Protein AF-A0A9N8JV07-F1 (afdb_monomer_lite)

Secondary structure (DSSP, 8-state):
---EEEEE-S---HHHHHHHHT-TTT--EEEE--TT-----SS-PPSSPPP---TTTT--HHHHHHHHHHT--GGGS-TTS---TTEEEEE-HHHHHTT--EEEE----

Organism: NCBI:txid2773714

Foldseek 3Di:
DAAAEEAEQADDDLVLVLVVCVPPVPFRYWYDAALPQQATDQTGDHDPDDDGHRRNHNPDPVRLLCSLVPPDDPNNYHPVHNYHSQKHWYDYPVCSVVVHIDIGGHDDD

Sequence (109 aa):
MTTYLLFCTAEVSTETINKLLKQPEINCFVLARDPSQTCFDHWRTNPPISPFKNGFLGWSASQIQQYLRDQLSESALDPQTNITGEEFAILDQRSIEDETVLIYQLLDE

Radius of gyration: 12.88 Å; chains: 1; bounding box: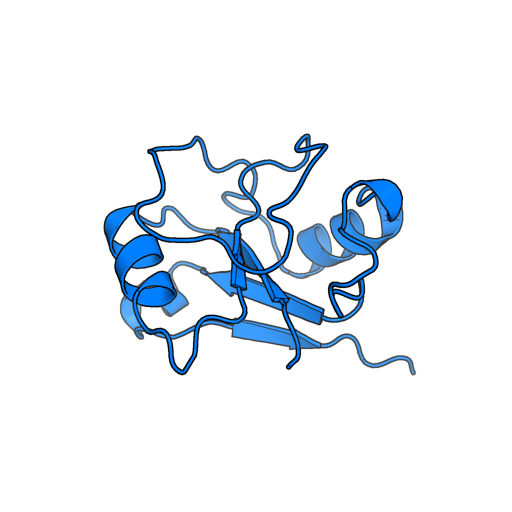 34×37×31 Å

pLDDT: mean 83.56, std 8.63, range [52.59, 93.19]

Structure (mmCIF, N/CA/C/O backbone):
data_AF-A0A9N8JV07-F1
#
_entry.id   AF-A0A9N8JV07-F1
#
loop_
_atom_site.group_PDB
_atom_site.id
_atom_site.type_symbol
_atom_site.label_atom_id
_atom_site.label_alt_id
_atom_site.label_comp_id
_atom_site.label_asym_id
_atom_site.label_entity_id
_atom_site.label_seq_id
_atom_site.pdbx_PDB_ins_code
_atom_site.Cartn_x
_atom_site.Cartn_y
_atom_site.Cartn_z
_atom_site.occupancy
_atom_site.B_iso_or_equiv
_atom_site.auth_seq_id
_atom_site.auth_comp_id
_atom_site.auth_asym_id
_atom_site.auth_atom_id
_atom_site.pdbx_PDB_model_num
ATOM 1 N N . MET A 1 1 ? 11.098 -9.441 10.865 1.00 59.91 1 MET A N 1
ATOM 2 C CA . MET A 1 1 ? 9.701 -9.038 10.603 1.00 59.91 1 MET A CA 1
ATOM 3 C C . MET A 1 1 ? 9.575 -8.867 9.103 1.00 59.91 1 MET A C 1
ATOM 5 O O . MET A 1 1 ? 10.518 -8.357 8.510 1.00 59.91 1 MET A O 1
ATOM 9 N N . THR A 1 2 ? 8.502 -9.366 8.501 1.00 74.50 2 THR A N 1
ATOM 10 C CA . THR A 1 2 ? 8.224 -9.183 7.067 1.00 74.50 2 THR A CA 1
ATOM 11 C C . THR A 1 2 ? 7.609 -7.805 6.862 1.00 74.50 2 THR A C 1
ATOM 13 O O . THR A 1 2 ? 6.844 -7.366 7.721 1.00 74.50 2 THR A O 1
ATOM 16 N N . THR A 1 3 ? 7.962 -7.132 5.772 1.00 84.81 3 THR A N 1
ATOM 17 C CA . THR A 1 3 ? 7.410 -5.829 5.387 1.00 84.81 3 THR A CA 1
ATOM 18 C C . THR A 1 3 ? 6.730 -5.985 4.033 1.00 84.81 3 THR A C 1
ATOM 20 O O . THR A 1 3 ? 7.298 -6.616 3.151 1.00 84.81 3 THR A O 1
ATOM 23 N N . TYR A 1 4 ? 5.550 -5.392 3.857 1.00 88.00 4 TYR A N 1
ATOM 24 C CA . TYR A 1 4 ? 4.776 -5.456 2.618 1.00 88.00 4 TYR A CA 1
ATOM 25 C C . TYR A 1 4 ? 4.638 -4.075 1.983 1.00 88.00 4 TYR A C 1
ATOM 27 O O . TYR A 1 4 ? 4.388 -3.080 2.674 1.00 88.00 4 TYR A O 1
ATOM 35 N N . LEU A 1 5 ? 4.728 -4.015 0.655 1.00 90.44 5 LEU A N 1
ATOM 36 C CA . LEU A 1 5 ? 4.317 -2.826 -0.086 1.00 90.44 5 LEU A CA 1
ATOM 37 C C . LEU A 1 5 ? 2.795 -2.716 -0.067 1.00 90.44 5 LEU A C 1
ATOM 39 O O . LEU A 1 5 ? 2.094 -3.637 -0.472 1.00 90.44 5 LEU A O 1
ATOM 43 N N . LEU A 1 6 ? 2.294 -1.584 0.415 1.00 91.88 6 LEU A N 1
ATOM 44 C CA . LEU A 1 6 ? 0.876 -1.284 0.529 1.00 91.88 6 LEU A CA 1
ATOM 45 C C . LEU A 1 6 ? 0.433 -0.409 -0.639 1.00 91.88 6 LEU A C 1
ATOM 47 O O . LEU A 1 6 ? 0.840 0.749 -0.745 1.00 91.88 6 LEU A O 1
ATOM 51 N N . PHE A 1 7 ? -0.446 -0.950 -1.470 1.00 93.19 7 PHE A N 1
ATOM 52 C CA . PHE A 1 7 ? -1.031 -0.284 -2.626 1.00 93.19 7 PHE A CA 1
ATOM 53 C C . PHE A 1 7 ? -2.481 0.093 -2.342 1.00 93.19 7 PHE A C 1
ATOM 55 O O . PHE A 1 7 ? -3.260 -0.711 -1.835 1.00 93.19 7 PHE A O 1
ATOM 62 N N . CYS A 1 8 ? -2.872 1.311 -2.702 1.00 92.75 8 CYS A N 1
ATOM 63 C CA . CYS A 1 8 ? -4.268 1.734 -2.633 1.00 92.75 8 CYS A CA 1
ATOM 64 C C . CYS A 1 8 ? -4.891 1.586 -4.023 1.00 92.75 8 CYS A C 1
ATOM 66 O O . CYS A 1 8 ? -4.549 2.340 -4.927 1.00 92.75 8 CYS A O 1
ATOM 68 N N . THR A 1 9 ? -5.810 0.645 -4.217 1.00 92.25 9 THR A N 1
ATOM 69 C CA . THR A 1 9 ? -6.500 0.465 -5.511 1.00 92.25 9 THR A CA 1
ATOM 70 C C . THR A 1 9 ? -7.858 1.156 -5.556 1.00 92.25 9 THR A C 1
ATOM 72 O O . THR A 1 9 ? -8.425 1.334 -6.632 1.00 92.25 9 THR A O 1
ATOM 75 N N . ALA A 1 10 ? -8.357 1.613 -4.409 1.00 90.44 10 ALA A N 1
ATOM 76 C CA . ALA A 1 10 ? -9.557 2.431 -4.291 1.00 90.44 10 ALA A CA 1
ATOM 77 C C . ALA A 1 10 ? -9.244 3.854 -3.804 1.00 90.44 10 ALA A C 1
ATOM 79 O O . ALA A 1 10 ? -8.100 4.206 -3.492 1.00 90.44 10 ALA A O 1
ATOM 80 N N . GLU A 1 11 ? -10.276 4.696 -3.756 1.00 88.44 11 GLU A N 1
ATOM 81 C CA . GLU A 1 11 ? -10.185 6.034 -3.179 1.00 88.44 11 GLU A CA 1
ATOM 82 C C . GLU A 1 11 ? -10.158 5.930 -1.646 1.00 88.44 11 GLU A C 1
ATOM 84 O O . GLU A 1 11 ? -11.178 6.003 -0.965 1.00 88.44 11 GLU A O 1
ATOM 89 N N . VAL A 1 12 ? -8.963 5.692 -1.101 1.00 86.69 12 VAL A N 1
ATOM 90 C CA . VAL A 1 12 ? -8.731 5.577 0.342 1.00 86.69 12 VAL A CA 1
ATOM 91 C C . VAL A 1 12 ? -8.317 6.938 0.899 1.00 86.69 12 VAL A C 1
ATOM 93 O O . VAL A 1 12 ? -7.369 7.563 0.418 1.00 86.69 12 VAL A O 1
ATOM 96 N N . SER A 1 13 ? -8.990 7.395 1.956 1.00 88.69 13 SER A N 1
ATOM 97 C CA . SER A 1 13 ? -8.598 8.629 2.640 1.00 88.69 13 SER A CA 1
ATOM 98 C C . SER A 1 13 ? -7.256 8.468 3.369 1.00 88.69 13 SER A C 1
ATOM 100 O O . SER A 1 13 ? -6.951 7.413 3.933 1.00 88.69 13 SER A O 1
ATOM 102 N N . THR A 1 14 ? -6.464 9.540 3.446 1.00 89.00 14 THR A N 1
ATOM 103 C CA . THR A 1 14 ? -5.225 9.527 4.241 1.00 89.00 14 THR A CA 1
ATOM 104 C C . THR A 1 14 ? -5.478 9.273 5.722 1.00 89.00 14 THR A C 1
ATOM 106 O O . THR A 1 14 ? -4.595 8.760 6.405 1.00 89.00 14 THR A O 1
ATOM 109 N N . GLU A 1 15 ? -6.664 9.600 6.240 1.00 89.25 15 GLU A N 1
ATOM 110 C CA . GLU A 1 15 ? -7.036 9.290 7.619 1.00 89.25 15 GLU A CA 1
ATOM 111 C C . GLU A 1 15 ? -7.135 7.777 7.846 1.00 89.25 15 GLU A C 1
ATOM 113 O O . GLU A 1 15 ? -6.577 7.277 8.822 1.00 89.25 15 GLU A O 1
ATOM 118 N N . THR A 1 16 ? -7.771 7.043 6.928 1.00 88.06 16 THR A N 1
ATOM 119 C CA . THR A 1 16 ? -7.880 5.576 6.984 1.00 88.06 16 THR A CA 1
ATOM 120 C C . THR A 1 16 ? -6.501 4.921 6.949 1.00 88.06 16 THR A C 1
ATOM 122 O O . THR A 1 16 ? -6.183 4.101 7.809 1.00 88.06 16 THR A O 1
ATOM 125 N N . ILE A 1 17 ? -5.633 5.346 6.025 1.00 89.50 17 ILE A N 1
ATOM 126 C CA . ILE A 1 17 ? -4.262 4.820 5.928 1.00 89.50 17 ILE A CA 1
ATOM 127 C C . ILE A 1 17 ? -3.477 5.148 7.205 1.00 89.50 17 ILE A C 1
ATOM 129 O O . ILE A 1 17 ? -2.791 4.295 7.760 1.00 89.50 17 ILE A O 1
ATOM 133 N N . ASN A 1 18 ? -3.614 6.367 7.733 1.00 90.12 18 ASN A N 1
ATOM 134 C CA . ASN A 1 18 ? -2.984 6.741 8.996 1.00 90.12 18 ASN A CA 1
ATOM 135 C C . ASN A 1 18 ? -3.485 5.905 10.176 1.00 90.12 18 ASN A C 1
ATOM 137 O O . ASN A 1 18 ? -2.685 5.594 11.053 1.00 90.12 18 ASN A O 1
ATOM 141 N N . LYS A 1 19 ? -4.774 5.5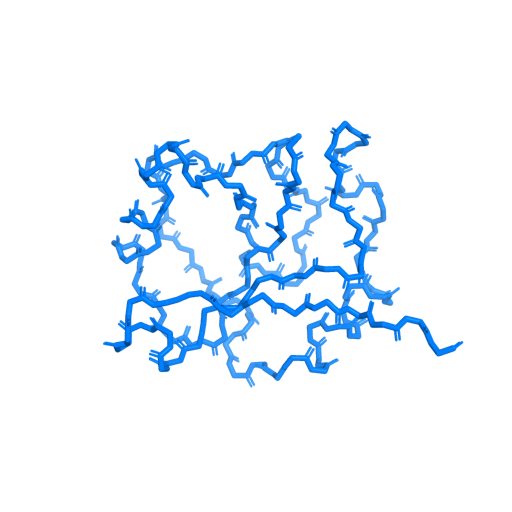45 10.232 1.00 88.38 19 LYS A N 1
ATOM 142 C CA . LYS A 1 19 ? -5.312 4.655 11.275 1.00 88.38 19 LYS A CA 1
ATOM 143 C C . LYS A 1 19 ? -4.660 3.275 11.211 1.00 88.38 19 LYS A C 1
ATOM 145 O O . LYS A 1 19 ? -4.230 2.793 12.254 1.00 88.38 19 LYS A O 1
ATOM 150 N N . LEU A 1 20 ? -4.508 2.705 10.013 1.00 87.06 20 LEU A N 1
ATOM 151 C CA . LEU A 1 20 ? -3.808 1.434 9.799 1.00 87.06 20 LEU A CA 1
ATOM 152 C C . LEU A 1 20 ? -2.335 1.520 10.240 1.00 87.06 20 LEU A C 1
ATOM 154 O O . LEU A 1 20 ? -1.883 0.746 11.080 1.00 87.06 20 LEU A O 1
ATOM 158 N N . LEU A 1 21 ? -1.591 2.511 9.738 1.00 88.12 21 LEU A N 1
ATOM 159 C CA . LEU A 1 21 ? -0.155 2.663 10.012 1.00 88.12 21 LEU A CA 1
ATOM 160 C C . LEU A 1 21 ? 0.158 3.053 11.468 1.00 88.12 21 LEU A C 1
ATOM 162 O O . LEU A 1 21 ? 1.281 2.853 11.939 1.00 88.12 21 LEU A O 1
ATOM 166 N N . LYS A 1 22 ? -0.809 3.630 12.194 1.00 88.75 22 LYS A N 1
ATOM 167 C CA . LYS A 1 22 ? -0.659 4.015 13.607 1.00 88.75 22 LYS A CA 1
ATOM 168 C C . LYS A 1 22 ? -0.649 2.836 14.562 1.00 88.75 22 LYS A C 1
ATOM 170 O O . LYS A 1 22 ? -0.283 3.057 15.709 1.00 88.75 22 LYS A O 1
ATOM 175 N N . GLN A 1 23 ? -1.038 1.637 14.137 1.00 84.12 23 GLN A N 1
ATOM 176 C CA . GLN A 1 23 ? -1.046 0.455 14.992 1.00 84.12 23 GLN A CA 1
ATOM 177 C C . GLN A 1 23 ? 0.362 -0.175 14.995 1.00 84.12 23 GLN A C 1
ATOM 179 O O . GLN A 1 23 ? 0.712 -0.914 14.076 1.00 84.12 23 GLN A O 1
ATOM 184 N N . PRO A 1 24 ? 1.225 0.129 15.986 1.00 70.25 24 PRO A N 1
ATOM 185 C CA . PRO A 1 24 ? 2.656 -0.169 15.900 1.00 70.25 24 PRO A CA 1
ATOM 186 C C . PRO A 1 24 ? 2.961 -1.667 16.004 1.00 70.25 24 PRO A C 1
ATOM 188 O O . PRO A 1 24 ? 4.030 -2.087 15.567 1.00 70.25 24 PRO A O 1
ATOM 191 N N . GLU A 1 25 ? 2.030 -2.443 16.565 1.00 75.38 25 GLU A N 1
ATOM 192 C CA . GLU A 1 25 ? 2.103 -3.901 16.701 1.00 75.38 25 GLU A CA 1
ATOM 193 C C . GLU A 1 25 ? 1.894 -4.623 15.363 1.00 75.38 25 GLU A C 1
ATOM 195 O O . GLU A 1 25 ? 2.389 -5.733 15.192 1.00 75.38 25 GLU A O 1
ATOM 200 N N . ILE A 1 26 ? 1.218 -3.978 14.404 1.00 74.00 26 ILE A N 1
ATOM 201 C CA . ILE A 1 26 ? 0.918 -4.543 13.080 1.00 74.00 26 ILE A CA 1
ATOM 202 C C . ILE A 1 26 ? 1.510 -3.736 11.919 1.00 74.00 26 ILE A C 1
ATOM 204 O O . ILE A 1 26 ? 1.376 -4.149 10.773 1.00 74.00 26 ILE A O 1
ATOM 208 N N . ASN A 1 27 ? 2.137 -2.578 12.169 1.00 81.69 27 ASN A N 1
ATOM 209 C CA . ASN A 1 27 ? 2.681 -1.751 11.093 1.00 81.69 27 ASN A CA 1
ATOM 210 C C . ASN A 1 27 ? 3.950 -2.382 10.501 1.00 81.69 27 ASN A C 1
ATOM 212 O O . ASN A 1 27 ? 5.077 -2.097 10.926 1.00 81.69 27 ASN A O 1
ATOM 216 N N . CYS A 1 28 ? 3.712 -3.203 9.486 1.00 86.44 28 CYS A N 1
ATOM 217 C CA . CYS A 1 28 ? 4.674 -3.815 8.587 1.00 86.44 28 CYS A CA 1
ATOM 218 C C . CYS A 1 28 ? 4.509 -3.304 7.146 1.00 86.44 28 CYS A C 1
ATOM 220 O O . CYS A 1 28 ? 4.865 -4.004 6.205 1.00 86.44 28 CYS A O 1
ATOM 222 N N . PHE A 1 29 ? 3.952 -2.105 6.950 1.00 89.81 29 PHE A N 1
ATOM 223 C CA . PHE A 1 29 ? 3.582 -1.615 5.623 1.00 89.81 29 PHE A CA 1
ATOM 224 C C . PHE A 1 29 ? 4.464 -0.456 5.156 1.00 89.81 29 PHE A C 1
ATOM 226 O O . PHE A 1 29 ? 4.729 0.499 5.893 1.00 89.81 29 PHE A O 1
ATOM 233 N N . VAL A 1 30 ? 4.858 -0.508 3.886 1.00 90.56 30 VAL A N 1
ATOM 234 C CA . VAL A 1 30 ? 5.495 0.595 3.162 1.00 90.56 30 VAL A CA 1
ATOM 235 C C . VAL A 1 30 ? 4.536 1.074 2.085 1.00 90.56 30 VAL A C 1
ATOM 237 O O . VAL A 1 30 ? 4.180 0.333 1.176 1.00 90.56 30 VAL A O 1
ATOM 240 N N . LEU A 1 31 ? 4.076 2.314 2.201 1.00 91.38 31 LEU A N 1
ATOM 241 C CA . LEU A 1 31 ? 3.054 2.876 1.330 1.00 91.38 31 LEU A CA 1
ATOM 242 C C . LEU A 1 31 ? 3.617 3.190 -0.063 1.00 91.38 31 LEU A C 1
ATOM 244 O O . LEU A 1 31 ? 4.477 4.063 -0.219 1.00 91.38 31 LEU A O 1
ATOM 248 N N . ALA A 1 32 ? 3.056 2.543 -1.080 1.00 90.81 32 ALA A N 1
ATOM 249 C CA . ALA A 1 32 ? 3.265 2.881 -2.479 1.00 90.81 32 ALA A CA 1
ATOM 250 C C . ALA A 1 32 ? 2.239 3.939 -2.908 1.00 90.81 32 ALA A C 1
ATOM 252 O O . ALA A 1 32 ? 1.029 3.723 -2.822 1.00 90.81 32 ALA A O 1
ATOM 253 N N . ARG A 1 33 ? 2.717 5.110 -3.350 1.00 90.62 33 ARG A N 1
ATOM 254 C CA . ARG A 1 33 ? 1.844 6.246 -3.698 1.00 90.62 33 ARG A CA 1
ATOM 255 C C . ARG A 1 33 ? 1.602 6.355 -5.198 1.00 90.62 33 ARG A C 1
ATOM 257 O O . ARG A 1 33 ? 0.480 6.639 -5.610 1.00 90.62 33 ARG A O 1
ATOM 264 N N . ASP A 1 34 ? 2.646 6.132 -5.991 1.00 87.94 34 ASP A N 1
ATOM 265 C CA . ASP A 1 34 ? 2.629 6.262 -7.448 1.00 87.94 34 ASP A CA 1
ATOM 266 C C . ASP A 1 34 ? 3.542 5.208 -8.100 1.00 87.94 34 ASP A C 1
ATOM 268 O O . ASP A 1 34 ? 4.587 4.891 -7.526 1.00 87.94 34 ASP A O 1
ATOM 272 N N . PRO A 1 35 ? 3.206 4.677 -9.289 1.00 85.19 35 PRO A N 1
ATOM 273 C CA . PRO A 1 35 ? 4.079 3.742 -10.001 1.00 85.19 35 PRO A CA 1
ATOM 274 C C . PRO A 1 35 ? 5.435 4.349 -10.394 1.00 85.19 35 PRO A C 1
ATOM 276 O O . PRO A 1 35 ? 6.429 3.632 -10.464 1.00 85.19 35 PRO A O 1
ATOM 279 N N . SER A 1 36 ? 5.517 5.665 -10.590 1.00 84.19 36 SER A N 1
ATOM 280 C CA . SER A 1 36 ? 6.759 6.374 -10.935 1.00 84.19 36 SER A CA 1
ATOM 281 C C . SER A 1 36 ? 7.645 6.655 -9.717 1.00 84.19 36 SER A C 1
ATOM 283 O O . SER A 1 36 ? 8.656 7.349 -9.832 1.00 84.19 36 SER A O 1
ATOM 285 N N . GLN A 1 37 ? 7.253 6.190 -8.529 1.00 82.19 37 GLN A N 1
ATOM 286 C CA . GLN A 1 37 ? 7.987 6.432 -7.298 1.00 82.19 37 GLN A CA 1
ATOM 287 C C . GLN A 1 37 ? 9.325 5.679 -7.329 1.00 82.19 37 GLN A C 1
ATOM 289 O O . GLN A 1 37 ? 9.373 4.460 -7.440 1.00 82.19 37 GLN A O 1
ATOM 294 N N . THR A 1 38 ? 10.427 6.422 -7.224 1.00 77.38 38 THR A N 1
ATOM 295 C CA . THR A 1 38 ? 11.788 5.869 -7.345 1.00 77.38 38 THR A CA 1
ATOM 296 C C . THR A 1 38 ? 12.421 5.505 -6.006 1.00 77.38 38 THR A C 1
ATOM 298 O O . THR A 1 38 ? 13.498 4.919 -5.978 1.00 77.38 38 THR A O 1
ATOM 301 N N . CYS A 1 39 ? 11.800 5.900 -4.894 1.00 77.75 39 CYS A N 1
ATOM 302 C CA . CYS A 1 39 ? 12.289 5.628 -3.547 1.00 77.75 39 CYS A CA 1
ATOM 303 C C . CYS A 1 39 ? 11.121 5.305 -2.618 1.00 77.75 39 CYS A C 1
ATOM 305 O O . CYS A 1 39 ? 10.106 6.012 -2.604 1.00 77.75 39 CYS A O 1
ATOM 307 N N . PHE A 1 40 ? 11.289 4.267 -1.811 1.00 84.88 40 PHE A N 1
ATOM 308 C CA . PHE A 1 40 ? 10.336 3.869 -0.783 1.00 84.88 40 PHE A CA 1
ATOM 309 C C . PHE A 1 40 ? 10.879 4.167 0.619 1.00 84.88 40 PHE A C 1
ATOM 311 O O . PHE A 1 40 ? 12.065 4.451 0.801 1.00 84.88 40 PHE A O 1
ATOM 318 N N . ASP A 1 41 ? 9.994 4.157 1.617 1.00 82.19 41 ASP A N 1
ATOM 319 C CA . ASP A 1 41 ? 10.415 4.287 3.011 1.00 82.19 41 ASP A CA 1
ATOM 320 C C . ASP A 1 41 ? 11.283 3.079 3.406 1.00 82.19 41 ASP A C 1
ATOM 322 O O . ASP A 1 41 ? 10.955 1.940 3.090 1.00 82.19 41 ASP A O 1
ATOM 326 N N . HIS A 1 42 ? 12.362 3.328 4.150 1.00 72.94 42 HIS A N 1
ATOM 327 C CA . HIS A 1 42 ? 13.396 2.337 4.490 1.00 72.94 42 HIS A CA 1
ATOM 328 C C . HIS A 1 42 ? 12.914 1.136 5.321 1.00 72.94 42 HIS A C 1
ATOM 330 O O . HIS A 1 42 ? 13.647 0.172 5.478 1.00 72.94 42 HIS A O 1
ATOM 336 N N . TRP A 1 43 ? 11.741 1.211 5.953 1.00 74.06 43 TRP A N 1
ATOM 337 C CA . TRP A 1 43 ? 11.261 0.126 6.817 1.00 74.06 43 TRP A CA 1
ATOM 338 C C . TRP A 1 43 ? 9.745 0.044 6.850 1.00 74.06 43 TRP A C 1
ATOM 340 O O . TRP A 1 43 ? 9.156 -0.974 6.518 1.00 74.06 43 TRP A O 1
ATOM 350 N N . ARG A 1 44 ? 9.108 1.116 7.310 1.00 84.81 44 ARG A N 1
ATOM 351 C CA . ARG A 1 44 ? 7.658 1.267 7.354 1.00 84.81 44 ARG A CA 1
ATOM 352 C C . ARG A 1 44 ? 7.333 2.725 7.157 1.00 84.81 44 ARG A C 1
ATOM 354 O O . ARG A 1 44 ? 8.074 3.597 7.623 1.00 84.81 44 ARG A O 1
ATOM 361 N N . THR A 1 45 ? 6.213 2.991 6.513 1.00 87.31 45 THR A N 1
ATOM 362 C CA . THR A 1 45 ? 5.727 4.358 6.422 1.00 87.31 45 THR A CA 1
ATOM 363 C C . THR A 1 45 ? 5.253 4.786 7.807 1.00 87.31 45 THR A C 1
ATOM 365 O O . THR A 1 45 ? 4.344 4.193 8.395 1.00 87.31 45 THR A O 1
ATOM 368 N N . ASN A 1 46 ? 5.907 5.809 8.356 1.00 86.12 46 ASN A N 1
ATOM 369 C CA . ASN A 1 46 ? 5.542 6.352 9.655 1.00 86.12 46 ASN A CA 1
ATOM 370 C C . ASN A 1 46 ? 4.382 7.344 9.486 1.00 86.12 46 ASN A C 1
ATOM 372 O O . ASN A 1 46 ? 4.492 8.279 8.690 1.00 86.12 46 ASN A O 1
ATOM 376 N N . PRO A 1 47 ? 3.277 7.180 10.229 1.00 86.19 47 PRO A N 1
ATOM 377 C CA . PRO A 1 47 ? 2.236 8.193 10.276 1.00 86.19 47 PRO A CA 1
ATOM 378 C C . PRO A 1 47 ? 2.723 9.425 11.074 1.00 86.19 47 PRO A C 1
ATOM 380 O O . PRO A 1 47 ? 3.523 9.275 12.000 1.00 86.19 47 PRO A O 1
ATOM 383 N N . PRO A 1 48 ? 2.204 10.635 10.799 1.00 89.38 48 PRO A N 1
ATOM 384 C CA . PRO A 1 48 ? 1.171 10.932 9.814 1.00 89.38 48 PRO A CA 1
ATOM 385 C C . PRO A 1 48 ? 1.719 11.019 8.382 1.00 89.38 48 PRO A C 1
ATOM 387 O O . PRO A 1 48 ? 2.721 11.682 8.130 1.00 89.38 48 PRO A O 1
ATOM 390 N N . ILE A 1 49 ? 1.014 10.410 7.428 1.00 89.12 49 ILE A N 1
ATOM 391 C CA . ILE A 1 49 ? 1.282 10.604 6.002 1.00 89.12 49 ILE A CA 1
ATOM 392 C C . ILE A 1 49 ? 0.641 11.896 5.492 1.00 89.12 49 ILE A C 1
ATOM 394 O O . ILE A 1 49 ? -0.481 12.244 5.878 1.00 89.12 49 ILE A O 1
ATOM 398 N N . SER A 1 50 ? 1.337 12.576 4.584 1.00 87.44 50 SER A N 1
ATOM 399 C CA . SER A 1 50 ? 0.801 13.718 3.841 1.00 87.44 50 SER A CA 1
ATOM 400 C C . SER A 1 50 ? -0.219 13.273 2.784 1.00 87.44 50 SER A C 1
ATOM 402 O O . SER A 1 50 ? -0.108 12.158 2.268 1.00 87.44 50 SER A O 1
ATOM 404 N N . PRO A 1 51 ? -1.180 14.141 2.408 1.00 86.69 51 PRO A N 1
ATOM 405 C CA . PRO A 1 51 ? -2.002 13.946 1.217 1.00 86.69 51 PRO A CA 1
ATOM 406 C C . PRO A 1 51 ? -1.133 13.664 -0.006 1.00 86.69 51 PRO A C 1
ATOM 408 O O . PRO A 1 51 ? -0.142 14.352 -0.246 1.00 86.69 51 PRO A O 1
ATOM 411 N N . PHE A 1 52 ? -1.515 12.654 -0.777 1.00 87.81 52 PHE A N 1
ATOM 412 C CA . PHE A 1 52 ? -0.835 12.267 -2.003 1.00 87.81 52 PHE A CA 1
ATOM 413 C C . PHE A 1 52 ? -1.869 11.921 -3.070 1.00 87.81 52 PHE A C 1
ATOM 415 O O . PHE A 1 52 ? -3.011 11.579 -2.761 1.00 87.81 52 PHE A O 1
ATOM 422 N N . LYS A 1 53 ? -1.466 12.019 -4.337 1.00 87.94 53 LYS A N 1
ATOM 423 C CA . LYS A 1 53 ? -2.277 11.533 -5.449 1.00 87.94 53 LYS A CA 1
ATOM 424 C C . LYS A 1 53 ? -2.040 10.032 -5.585 1.00 87.94 53 LYS A C 1
ATOM 426 O O . LYS A 1 53 ? -0.906 9.628 -5.808 1.00 87.94 53 LYS A O 1
ATOM 431 N N . ASN A 1 54 ? -3.096 9.238 -5.439 1.00 90.12 54 ASN A N 1
ATOM 432 C CA . ASN A 1 54 ? -3.019 7.792 -5.608 1.00 90.12 54 ASN A CA 1
ATOM 433 C C . ASN A 1 54 ? -2.877 7.429 -7.098 1.00 90.12 54 ASN A C 1
ATOM 435 O O . ASN A 1 54 ? -3.812 7.632 -7.873 1.00 90.12 54 ASN A O 1
ATOM 439 N N . GLY A 1 55 ? -1.715 6.902 -7.488 1.00 91.06 55 GLY A N 1
ATOM 440 C CA . GLY A 1 55 ? -1.428 6.462 -8.857 1.00 91.06 55 GLY A CA 1
ATOM 441 C C . GLY A 1 55 ? -1.942 5.057 -9.197 1.00 91.06 55 GLY A C 1
ATOM 442 O O . GLY A 1 55 ? -2.020 4.710 -10.373 1.00 91.06 55 GLY A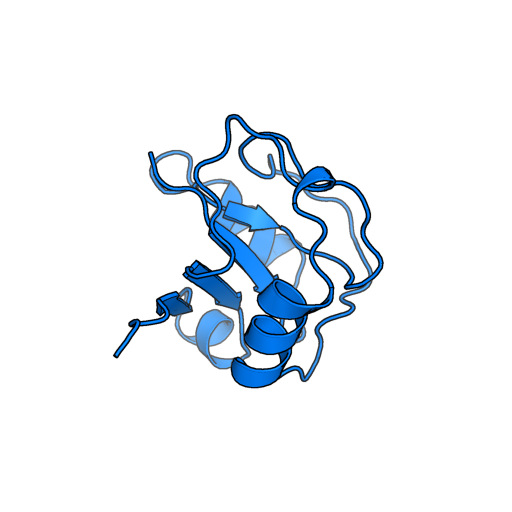 O 1
ATOM 443 N N . PHE A 1 56 ? -2.333 4.269 -8.192 1.00 91.69 56 PHE A N 1
ATOM 444 C CA . PHE A 1 56 ? -2.788 2.879 -8.347 1.00 91.69 56 PHE A CA 1
ATOM 445 C C . PHE A 1 56 ? -4.318 2.741 -8.353 1.00 91.69 56 PHE A C 1
ATOM 447 O O . PHE A 1 56 ? -4.855 1.634 -8.327 1.00 91.69 56 PHE A O 1
ATOM 454 N N . LEU A 1 57 ? -5.043 3.862 -8.397 1.00 92.50 57 LEU A N 1
ATOM 455 C CA . LEU A 1 57 ? -6.502 3.876 -8.402 1.00 92.50 57 LEU A CA 1
ATOM 456 C C . LEU A 1 57 ? -7.058 3.067 -9.588 1.00 92.50 57 LEU A C 1
ATOM 458 O O . LEU A 1 57 ? -6.729 3.331 -10.744 1.00 92.50 57 LEU A O 1
ATOM 462 N N . GLY A 1 58 ? -7.915 2.089 -9.296 1.00 90.50 58 GLY A N 1
ATOM 463 C CA . GLY A 1 58 ? -8.526 1.196 -10.280 1.00 90.50 58 GLY A CA 1
ATOM 464 C C . GLY A 1 58 ? -7.633 0.047 -10.755 1.00 90.50 58 GLY A C 1
ATOM 465 O O . GLY A 1 58 ? -8.047 -0.699 -11.642 1.00 90.50 58 GLY A O 1
ATOM 466 N N . TRP A 1 59 ? -6.429 -0.116 -10.199 1.00 93.12 59 TRP A N 1
ATOM 467 C CA . TRP A 1 59 ? -5.555 -1.228 -10.565 1.00 93.12 59 TRP A CA 1
ATOM 468 C C . TRP A 1 59 ? -6.051 -2.548 -9.976 1.00 93.12 59 TRP A C 1
ATOM 470 O O . TRP A 1 59 ? -6.514 -2.624 -8.838 1.00 93.12 59 TRP A O 1
ATOM 480 N N . SER A 1 60 ? -5.909 -3.613 -10.758 1.00 90.81 60 SER A N 1
ATOM 481 C CA . SER A 1 60 ? -6.110 -4.989 -10.305 1.00 90.81 60 SER A CA 1
ATOM 482 C C . SER A 1 60 ? -4.852 -5.550 -9.635 1.00 90.81 60 SER A C 1
ATOM 484 O O . SER A 1 60 ? -3.737 -5.091 -9.892 1.00 90.81 60 SER A O 1
ATOM 486 N N . ALA A 1 61 ? -5.014 -6.602 -8.829 1.00 89.38 61 ALA A N 1
ATOM 487 C CA . ALA A 1 61 ? -3.886 -7.313 -8.225 1.00 89.38 61 ALA A CA 1
ATOM 488 C C . ALA A 1 61 ? -2.877 -7.807 -9.279 1.00 89.38 61 ALA A C 1
ATOM 490 O O . ALA A 1 61 ? -1.674 -7.676 -9.080 1.00 89.38 61 ALA A O 1
ATOM 491 N N . SER A 1 62 ? -3.349 -8.273 -10.442 1.00 88.44 62 SER A N 1
ATOM 492 C CA . SER A 1 62 ? -2.485 -8.698 -11.551 1.00 88.44 62 SER A CA 1
ATOM 493 C C . SER A 1 62 ? -1.656 -7.551 -12.140 1.00 88.44 62 SER A C 1
ATOM 495 O O . SER A 1 62 ? -0.504 -7.760 -12.506 1.00 88.44 62 SER A O 1
ATOM 497 N N . GLN A 1 63 ? -2.204 -6.331 -12.209 1.00 91.19 63 GLN A N 1
ATOM 498 C CA . GLN A 1 63 ? -1.449 -5.153 -12.658 1.00 91.19 63 GLN A CA 1
ATOM 499 C C . GLN A 1 63 ? -0.388 -4.736 -11.639 1.00 91.19 63 GLN A C 1
ATOM 501 O O . GLN A 1 63 ? 0.720 -4.378 -12.030 1.00 91.19 63 GLN A O 1
ATOM 506 N N . ILE A 1 64 ? -0.703 -4.812 -10.342 1.00 90.94 64 ILE A N 1
ATOM 507 C CA . ILE A 1 64 ? 0.266 -4.547 -9.270 1.00 90.94 64 ILE A CA 1
ATOM 508 C C . ILE A 1 64 ? 1.387 -5.585 -9.302 1.00 90.94 64 ILE A C 1
ATOM 510 O O . ILE A 1 64 ? 2.556 -5.219 -9.286 1.00 90.94 64 ILE A O 1
ATOM 514 N N . GLN A 1 65 ? 1.049 -6.864 -9.444 1.00 88.00 65 GLN A N 1
ATOM 515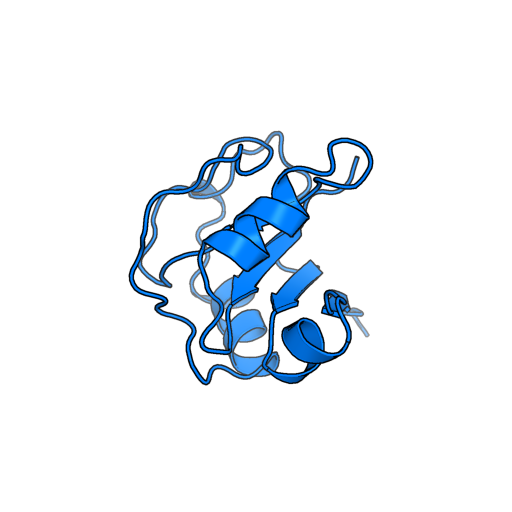 C CA . GLN A 1 65 ? 2.021 -7.937 -9.627 1.00 88.00 65 GLN A CA 1
ATOM 516 C C . GLN A 1 65 ? 2.924 -7.692 -10.842 1.00 88.00 65 GLN A C 1
ATOM 518 O O . GLN A 1 65 ? 4.139 -7.857 -10.754 1.00 88.00 65 GLN A O 1
ATOM 523 N N . GLN A 1 66 ? 2.349 -7.297 -11.979 1.00 87.75 66 GLN A N 1
ATOM 524 C CA . GLN A 1 66 ? 3.137 -6.992 -13.168 1.00 87.75 66 GLN A CA 1
ATOM 525 C C . GLN A 1 66 ? 4.072 -5.798 -12.926 1.00 87.75 66 GLN A C 1
ATOM 527 O O . GLN A 1 66 ? 5.233 -5.835 -13.315 1.00 87.75 66 GLN A O 1
ATOM 532 N N . TYR A 1 67 ? 3.603 -4.763 -12.231 1.00 88.31 67 TYR A N 1
ATOM 533 C CA . TYR A 1 67 ? 4.436 -3.632 -11.828 1.00 88.31 67 TYR A CA 1
ATOM 534 C C . TYR A 1 67 ? 5.592 -4.050 -10.914 1.00 88.31 67 TYR A C 1
ATOM 536 O O . TYR A 1 67 ? 6.730 -3.666 -11.167 1.00 88.31 67 TYR A O 1
ATOM 544 N N . LEU A 1 68 ? 5.328 -4.878 -9.902 1.00 85.88 68 LEU A N 1
ATOM 545 C CA . LEU A 1 68 ? 6.355 -5.401 -9.000 1.00 85.88 68 LEU A CA 1
ATO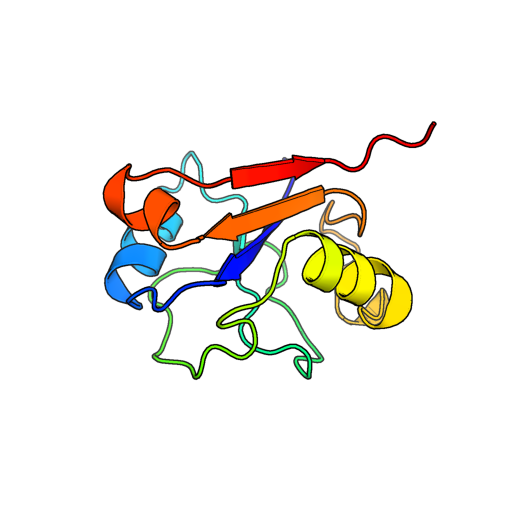M 546 C C . LEU A 1 68 ? 7.412 -6.231 -9.739 1.00 85.88 68 LEU A C 1
ATOM 548 O O . LEU A 1 68 ? 8.584 -6.164 -9.393 1.00 85.88 68 LEU A O 1
ATOM 552 N N . ARG A 1 69 ? 7.009 -6.979 -10.770 1.00 82.56 69 ARG A N 1
ATOM 553 C CA . ARG A 1 69 ? 7.913 -7.809 -11.576 1.00 82.56 69 ARG A CA 1
ATOM 554 C C . ARG A 1 69 ? 8.728 -7.008 -12.591 1.00 82.56 69 ARG A C 1
ATOM 556 O O . ARG A 1 69 ? 9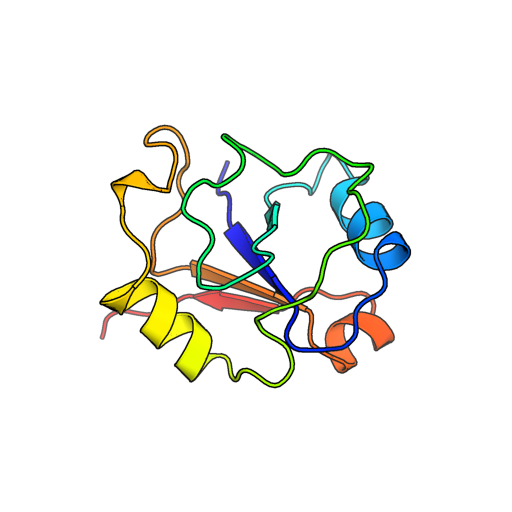.924 -7.237 -12.726 1.00 82.56 69 ARG A O 1
ATOM 563 N N . ASP A 1 70 ? 8.071 -6.128 -13.341 1.00 81.69 70 ASP A N 1
ATOM 564 C CA . ASP A 1 70 ? 8.651 -5.518 -14.543 1.00 81.69 70 ASP A CA 1
ATOM 565 C C . ASP A 1 70 ? 9.186 -4.099 -14.305 1.00 81.69 70 ASP A C 1
ATOM 567 O O . ASP A 1 70 ? 10.033 -3.624 -15.060 1.00 81.69 70 ASP A O 1
ATOM 571 N N . GLN A 1 71 ? 8.652 -3.382 -13.312 1.00 77.19 71 GLN A N 1
ATOM 572 C CA . GLN A 1 71 ? 8.873 -1.938 -13.149 1.00 77.19 71 GLN A CA 1
ATOM 573 C C . GLN A 1 71 ? 9.474 -1.555 -11.800 1.00 77.19 71 GLN A C 1
ATOM 575 O O . GLN A 1 71 ? 10.156 -0.530 -11.711 1.00 77.19 71 GLN A O 1
ATOM 580 N N . LEU A 1 72 ? 9.247 -2.347 -10.752 1.00 78.69 72 LEU A N 1
ATOM 581 C CA . LEU A 1 72 ? 9.876 -2.106 -9.466 1.00 78.69 72 LEU A CA 1
ATOM 582 C C . LEU A 1 72 ? 11.373 -2.385 -9.588 1.00 78.69 72 LEU A C 1
ATOM 584 O O . LEU A 1 72 ? 11.819 -3.523 -9.699 1.00 78.69 72 LEU A O 1
ATOM 588 N N . SER A 1 73 ? 12.162 -1.318 -9.571 1.00 70.69 73 SER A N 1
ATOM 589 C CA . SER A 1 73 ? 13.611 -1.456 -9.498 1.00 70.69 73 SER A CA 1
ATOM 590 C C . SER A 1 73 ? 13.985 -1.955 -8.106 1.00 70.69 73 SER A C 1
ATOM 592 O O . SER A 1 73 ? 13.639 -1.308 -7.120 1.00 70.69 73 SER A O 1
ATOM 594 N N . GLU A 1 74 ? 14.738 -3.051 -8.010 1.00 69.19 74 GLU A N 1
ATOM 595 C CA . GLU A 1 74 ? 15.243 -3.571 -6.726 1.00 69.19 74 GLU A CA 1
ATOM 596 C C . GLU A 1 74 ? 16.036 -2.507 -5.945 1.00 69.19 74 GLU A C 1
ATOM 598 O O . GLU A 1 74 ? 16.022 -2.484 -4.721 1.00 69.19 74 GLU A O 1
ATOM 603 N N . SER A 1 75 ? 16.664 -1.559 -6.648 1.00 68.69 75 SER A N 1
ATOM 604 C CA . SER A 1 75 ? 17.371 -0.410 -6.070 1.00 68.69 75 SER A CA 1
ATOM 605 C C . SER A 1 75 ? 16.470 0.668 -5.453 1.00 68.69 75 SER A C 1
ATOM 607 O O . SER A 1 75 ? 16.975 1.543 -4.750 1.00 68.69 75 SER A O 1
ATOM 609 N N . ALA A 1 76 ? 15.162 0.648 -5.729 1.00 70.00 76 ALA A N 1
ATOM 610 C CA . ALA A 1 76 ? 14.187 1.548 -5.113 1.00 70.00 76 ALA A CA 1
ATOM 611 C C . ALA A 1 76 ? 13.782 1.081 -3.705 1.00 70.00 76 ALA A C 1
ATOM 613 O O . ALA A 1 76 ? 13.285 1.887 -2.909 1.00 70.00 76 ALA A O 1
ATOM 614 N N . LEU A 1 77 ? 13.986 -0.208 -3.417 1.00 73.25 77 LEU A N 1
ATOM 615 C CA . LEU A 1 77 ? 13.771 -0.812 -2.114 1.00 73.25 77 LEU A CA 1
ATOM 616 C C . LEU A 1 77 ? 15.048 -0.739 -1.286 1.00 73.25 77 LEU A C 1
ATOM 618 O O . LEU A 1 77 ? 16.162 -0.823 -1.803 1.00 73.25 77 LEU A O 1
ATOM 622 N N . ASP A 1 78 ? 14.877 -0.592 0.021 1.00 70.94 78 ASP A N 1
ATOM 623 C CA . ASP A 1 78 ? 16.011 -0.705 0.917 1.00 70.94 78 ASP A CA 1
ATOM 624 C C . ASP A 1 78 ? 16.414 -2.187 1.059 1.00 70.94 78 ASP A C 1
ATOM 626 O O . ASP A 1 78 ? 15.554 -3.013 1.381 1.00 70.94 78 ASP A O 1
ATOM 630 N N . PRO A 1 79 ? 17.692 -2.559 0.857 1.00 67.62 79 PRO A N 1
ATOM 631 C CA . PRO A 1 79 ? 18.137 -3.952 0.924 1.00 67.62 79 PRO A CA 1
ATOM 632 C C . PRO A 1 79 ? 18.014 -4.579 2.320 1.00 67.62 79 PRO A C 1
ATOM 634 O O . PRO A 1 79 ? 18.180 -5.789 2.455 1.00 67.62 79 PRO A O 1
ATOM 637 N N . GLN A 1 80 ? 17.761 -3.789 3.371 1.00 67.75 80 GLN A N 1
ATOM 638 C CA . GLN A 1 80 ? 17.467 -4.301 4.711 1.00 67.75 80 GLN A CA 1
ATOM 639 C C . GLN A 1 80 ? 15.978 -4.623 4.900 1.00 67.75 80 GLN A C 1
ATOM 641 O O . GLN A 1 80 ? 15.612 -5.229 5.911 1.00 67.75 80 GLN A O 1
ATOM 646 N N . THR A 1 81 ? 15.115 -4.248 3.951 1.00 66.69 81 THR A N 1
ATOM 647 C CA . THR A 1 81 ? 13.706 -4.649 3.949 1.00 66.69 81 THR A CA 1
ATOM 648 C C . THR A 1 81 ? 13.544 -6.036 3.337 1.00 66.69 81 THR A C 1
ATOM 650 O O . THR A 1 81 ? 14.064 -6.321 2.265 1.00 66.69 81 THR A O 1
ATOM 653 N N . ASN A 1 82 ? 12.766 -6.904 3.991 1.00 67.94 82 ASN A N 1
ATOM 654 C CA . ASN A 1 82 ? 12.358 -8.203 3.436 1.00 67.94 82 ASN A CA 1
ATOM 655 C C . ASN A 1 82 ? 11.202 -8.051 2.425 1.00 67.94 82 ASN A C 1
ATOM 657 O O . ASN A 1 82 ? 10.321 -8.903 2.374 1.00 67.94 82 ASN A O 1
ATOM 661 N N . ILE A 1 83 ? 11.146 -6.935 1.692 1.00 73.12 83 ILE A N 1
ATOM 662 C CA . ILE A 1 83 ? 10.144 -6.737 0.646 1.00 73.12 83 ILE A CA 1
ATOM 663 C C . ILE A 1 83 ? 10.637 -7.511 -0.570 1.00 73.12 83 ILE A C 1
ATOM 665 O O . ILE A 1 83 ? 11.590 -7.096 -1.227 1.00 73.12 83 ILE A O 1
ATOM 669 N N . THR A 1 84 ? 9.989 -8.629 -0.870 1.00 66.56 84 THR A N 1
ATOM 670 C CA . THR A 1 84 ? 10.175 -9.316 -2.146 1.00 66.56 84 THR A CA 1
ATOM 671 C C . THR A 1 84 ? 9.074 -8.872 -3.107 1.00 66.56 84 THR A C 1
ATOM 673 O O . THR A 1 84 ? 7.972 -8.514 -2.691 1.00 66.56 84 THR A O 1
ATOM 676 N N . GLY A 1 85 ? 9.342 -8.889 -4.415 1.00 70.56 85 GLY A N 1
ATOM 677 C CA . GLY A 1 85 ? 8.314 -8.630 -5.438 1.00 70.56 85 GLY A CA 1
ATOM 678 C C . GLY A 1 85 ? 7.209 -9.699 -5.495 1.00 70.56 85 GLY A C 1
ATOM 679 O O . GLY A 1 85 ? 6.363 -9.660 -6.388 1.00 70.56 85 GLY A O 1
ATOM 680 N N . GLU A 1 86 ? 7.235 -10.660 -4.570 1.00 78.38 86 GLU A N 1
ATOM 681 C CA . GLU A 1 86 ? 6.365 -11.830 -4.494 1.00 78.38 86 GLU A CA 1
ATOM 682 C C . GLU A 1 86 ? 5.174 -11.600 -3.550 1.00 78.38 86 GLU A C 1
ATOM 684 O O . GLU A 1 86 ? 4.132 -12.235 -3.706 1.00 78.38 86 GLU A O 1
ATOM 689 N N . GLU A 1 87 ? 5.294 -10.672 -2.595 1.00 86.94 87 GLU A N 1
ATOM 690 C CA . GLU A 1 87 ? 4.262 -10.396 -1.596 1.00 86.94 87 GLU A CA 1
ATOM 691 C C . GLU A 1 87 ? 3.901 -8.910 -1.556 1.00 86.94 87 GLU A C 1
ATOM 693 O O . GLU A 1 87 ? 4.759 -8.028 -1.485 1.00 86.94 87 GLU A O 1
ATOM 698 N N . PHE A 1 88 ? 2.605 -8.605 -1.564 1.00 90.69 88 PHE A N 1
ATOM 699 C CA . PHE A 1 88 ? 2.128 -7.225 -1.501 1.00 90.69 88 PHE A CA 1
ATOM 700 C C . PHE A 1 88 ? 0.760 -7.104 -0.844 1.00 90.69 88 PHE A C 1
ATOM 702 O O . PHE A 1 88 ? -0.035 -8.040 -0.810 1.00 90.69 88 PHE A O 1
ATOM 709 N N . ALA A 1 89 ? 0.475 -5.914 -0.330 1.00 92.12 89 ALA A N 1
ATOM 710 C CA . ALA A 1 89 ? -0.771 -5.580 0.333 1.00 92.12 89 ALA A CA 1
ATOM 711 C C . ALA A 1 89 ? -1.611 -4.623 -0.522 1.00 92.12 89 ALA A C 1
ATOM 713 O O . ALA A 1 89 ? -1.087 -3.682 -1.118 1.00 92.12 89 ALA A O 1
ATOM 714 N N . ILE A 1 90 ? -2.925 -4.832 -0.556 1.00 93.19 90 ILE A N 1
ATOM 715 C CA . ILE A 1 90 ? -3.887 -3.989 -1.268 1.00 93.19 90 ILE A CA 1
ATOM 716 C C . ILE A 1 90 ? -4.949 -3.470 -0.301 1.00 93.19 90 ILE A C 1
ATOM 718 O O . ILE A 1 90 ? -5.524 -4.224 0.482 1.00 93.19 90 ILE A O 1
ATOM 722 N N . LEU A 1 91 ? -5.238 -2.175 -0.428 1.00 91.25 91 LEU A N 1
ATOM 723 C CA . LEU A 1 91 ? -6.438 -1.521 0.080 1.00 91.25 91 LEU A CA 1
ATOM 724 C C . LEU A 1 91 ? -7.368 -1.195 -1.091 1.00 91.25 91 LEU A C 1
ATOM 726 O O . LEU A 1 91 ? -7.172 -0.207 -1.807 1.00 91.25 91 LEU A O 1
ATOM 730 N N . ASP A 1 92 ? -8.373 -2.044 -1.280 1.00 90.25 92 ASP A N 1
ATOM 731 C CA . ASP A 1 92 ? -9.477 -1.824 -2.211 1.00 90.25 92 ASP A CA 1
ATOM 732 C C . ASP A 1 92 ? -10.704 -1.232 -1.493 1.00 90.25 92 ASP A C 1
ATOM 734 O O . ASP A 1 92 ? -10.664 -0.926 -0.303 1.00 90.25 92 ASP A O 1
ATOM 738 N N . GLN A 1 93 ? -11.812 -1.056 -2.214 1.00 87.31 93 GLN A N 1
ATOM 739 C CA . GLN A 1 93 ? -13.021 -0.458 -1.651 1.00 87.31 93 GLN A CA 1
ATOM 740 C C . GLN A 1 93 ? -13.596 -1.305 -0.506 1.00 87.31 93 GLN A C 1
ATOM 742 O O . GLN A 1 93 ? -13.954 -0.744 0.527 1.00 87.31 93 GLN A O 1
ATOM 747 N N . ARG A 1 94 ? -13.606 -2.639 -0.640 1.00 86.75 94 ARG A N 1
ATOM 748 C CA . ARG A 1 94 ? -14.114 -3.527 0.415 1.00 86.75 94 ARG A CA 1
ATOM 749 C C . ARG A 1 94 ? -13.200 -3.554 1.627 1.00 86.75 94 ARG A C 1
ATOM 751 O O . ARG A 1 94 ? -13.692 -3.528 2.743 1.00 86.75 94 ARG A O 1
ATOM 758 N N . SER A 1 95 ? -11.884 -3.510 1.419 1.00 84.69 95 SER A N 1
ATOM 759 C CA . SER A 1 95 ? -10.907 -3.384 2.508 1.00 84.69 95 SER A CA 1
ATOM 760 C C . SER A 1 95 ? -11.205 -2.193 3.432 1.00 84.69 95 SER A C 1
ATOM 762 O O . SER A 1 95 ? -11.051 -2.292 4.647 1.00 84.69 95 SER A O 1
ATOM 764 N N . ILE A 1 96 ? -11.680 -1.072 2.873 1.00 83.25 96 ILE A N 1
ATOM 765 C CA . ILE A 1 96 ? -12.096 0.096 3.663 1.00 83.25 96 ILE A CA 1
ATOM 766 C C . ILE A 1 96 ? -13.379 -0.201 4.454 1.00 83.25 96 ILE A C 1
ATOM 768 O O . ILE A 1 96 ? -13.464 0.175 5.620 1.00 83.25 96 ILE A O 1
ATOM 772 N N . GLU A 1 97 ? -14.370 -0.832 3.819 1.00 84.12 97 GLU A N 1
ATOM 773 C CA . GLU A 1 97 ? -15.674 -1.144 4.424 1.00 84.12 97 GLU A CA 1
ATOM 774 C C . GLU A 1 97 ? -15.560 -2.186 5.546 1.00 84.12 97 GLU A C 1
ATOM 776 O O . GLU A 1 97 ? -16.198 -2.040 6.586 1.00 84.12 97 GLU A O 1
ATOM 781 N N . ASP A 1 98 ? -14.717 -3.197 5.347 1.00 85.94 98 ASP A N 1
ATOM 782 C CA . ASP A 1 98 ? -14.517 -4.318 6.266 1.00 85.94 98 ASP A CA 1
ATOM 783 C C . ASP A 1 98 ? -13.393 -4.066 7.292 1.00 85.94 98 ASP A C 1
ATOM 785 O O . ASP A 1 98 ? -13.125 -4.923 8.131 1.00 85.94 98 ASP A O 1
ATOM 789 N N . GLU A 1 99 ? -12.710 -2.916 7.228 1.00 83.12 99 GLU A N 1
ATOM 790 C CA . GLU A 1 99 ? -11.521 -2.592 8.037 1.00 83.12 99 GLU A CA 1
ATOM 791 C C . GLU A 1 99 ? -10.413 -3.662 7.936 1.00 83.12 99 GLU A C 1
ATOM 793 O O . GLU A 1 99 ? -9.745 -4.010 8.913 1.00 83.12 99 GLU A O 1
ATOM 798 N N . THR A 1 100 ? -10.201 -4.186 6.727 1.00 86.81 100 THR A N 1
ATOM 799 C CA . THR A 1 100 ? -9.214 -5.235 6.436 1.00 86.81 100 THR A CA 1
ATOM 800 C C . THR A 1 100 ? -8.146 -4.767 5.450 1.00 86.81 100 THR A C 1
ATOM 802 O O . THR A 1 100 ? -8.251 -3.713 4.831 1.00 86.81 100 THR A O 1
ATOM 805 N N . VAL A 1 101 ? -7.069 -5.546 5.328 1.00 88.62 101 VAL A N 1
ATOM 806 C CA . VAL A 1 101 ? -6.036 -5.381 4.297 1.00 88.62 101 VAL A CA 1
ATOM 807 C C . VAL A 1 101 ? -5.869 -6.723 3.604 1.00 88.62 101 VAL A C 1
ATOM 809 O O . VAL A 1 101 ? -5.703 -7.745 4.271 1.00 88.62 101 VAL A O 1
ATOM 812 N N . LEU A 1 102 ? -5.889 -6.727 2.274 1.00 90.88 102 LEU A N 1
ATOM 813 C CA . LEU A 1 102 ? -5.655 -7.938 1.498 1.00 90.88 102 LEU A CA 1
ATOM 814 C C . LEU A 1 102 ? -4.157 -8.125 1.288 1.00 90.88 102 LEU A C 1
ATOM 816 O O . LEU A 1 102 ? -3.515 -7.255 0.708 1.00 90.88 102 LEU A O 1
ATOM 820 N N . ILE A 1 103 ? -3.609 -9.257 1.723 1.00 90.06 103 ILE A N 1
ATOM 821 C CA . ILE A 1 103 ? -2.227 -9.647 1.428 1.00 90.06 103 ILE A CA 1
ATOM 822 C C . ILE A 1 103 ? -2.266 -10.683 0.309 1.00 90.06 103 ILE A C 1
ATOM 824 O O . ILE A 1 103 ? -2.932 -11.711 0.423 1.00 90.06 103 ILE A O 1
ATOM 828 N N . TYR A 1 104 ? -1.560 -10.387 -0.773 1.00 89.50 104 TYR A N 1
ATOM 829 C CA . TYR A 1 104 ? -1.336 -11.287 -1.888 1.00 89.50 104 TYR A CA 1
ATOM 830 C C . TYR A 1 104 ? 0.059 -11.874 -1.750 1.00 89.50 104 TYR A C 1
ATOM 832 O O . TYR A 1 104 ? 1.029 -11.136 -1.592 1.00 89.50 104 TYR A O 1
ATOM 840 N N . GLN A 1 105 ? 0.134 -13.197 -1.836 1.00 84.88 105 GLN A N 1
ATOM 841 C CA . GLN A 1 105 ? 1.378 -13.941 -1.914 1.00 84.88 105 GLN A CA 1
ATOM 842 C C . GLN A 1 105 ? 1.384 -14.700 -3.235 1.00 84.88 105 GLN A C 1
ATOM 844 O O . GLN A 1 105 ? 0.460 -15.463 -3.533 1.00 84.88 105 GLN A O 1
ATOM 849 N N . LEU A 1 106 ? 2.415 -14.461 -4.034 1.00 77.31 106 LEU A N 1
ATOM 850 C CA . LEU A 1 106 ? 2.688 -15.234 -5.230 1.00 77.31 106 LEU A CA 1
ATOM 851 C C . LEU A 1 106 ? 3.221 -16.597 -4.802 1.00 77.31 106 LEU A C 1
ATOM 853 O O . LEU A 1 106 ? 4.181 -16.694 -4.043 1.00 77.31 106 LEU A O 1
ATOM 857 N N . LEU A 1 107 ? 2.546 -17.650 -5.248 1.00 70.25 107 LEU A N 1
ATOM 858 C CA . LEU A 1 107 ? 3.037 -19.012 -5.119 1.00 70.25 107 LEU A CA 1
ATOM 859 C C . LEU A 1 107 ? 3.754 -19.336 -6.428 1.00 70.25 107 LEU A C 1
ATOM 861 O O . LEU A 1 107 ? 3.104 -19.376 -7.474 1.00 70.25 107 LEU A O 1
ATOM 865 N N . ASP A 1 108 ? 5.072 -19.517 -6.378 1.00 59.75 108 ASP A N 1
ATOM 866 C CA . ASP A 1 108 ? 5.796 -20.173 -7.466 1.00 59.75 108 ASP A CA 1
ATOM 867 C C . ASP A 1 108 ? 5.263 -21.609 -7.603 1.00 59.75 108 ASP A C 1
ATOM 869 O O . ASP A 1 108 ? 5.207 -22.354 -6.619 1.00 59.75 108 ASP A O 1
ATOM 873 N N . GLU A 1 109 ? 4.799 -21.956 -8.809 1.00 52.59 109 GLU A N 1
ATOM 874 C CA . GLU A 1 109 ? 4.364 -23.314 -9.179 1.00 52.59 109 GLU A CA 1
ATOM 875 C C . GLU A 1 109 ? 5.542 -24.290 -9.305 1.00 52.59 109 GLU A C 1
ATOM 877 O O . GLU A 1 109 ? 6.590 -23.908 -9.879 1.00 52.59 109 GLU A O 1
#